Protein AF-A0A0Q5Z5M8-F1 (afdb_monomer)

Structure (mmCIF, N/CA/C/O backbone):
data_AF-A0A0Q5Z5M8-F1
#
_entry.id   AF-A0A0Q5Z5M8-F1
#
loop_
_atom_site.group_PDB
_atom_site.id
_atom_site.type_symbol
_atom_site.label_atom_id
_atom_site.label_alt_id
_atom_site.label_comp_id
_atom_site.label_asym_id
_atom_site.label_entity_id
_atom_site.label_seq_id
_atom_site.pdbx_PDB_ins_code
_atom_site.Cartn_x
_atom_site.Cartn_y
_atom_site.Cartn_z
_atom_site.occupancy
_atom_site.B_iso_or_equiv
_atom_site.auth_seq_id
_atom_site.auth_comp_id
_atom_site.auth_asym_id
_atom_site.auth_atom_id
_atom_site.pdbx_PDB_model_num
ATOM 1 N N . MET A 1 1 ? 2.980 -5.225 -11.862 1.00 77.62 1 MET A N 1
ATOM 2 C CA . MET A 1 1 ? 4.069 -4.311 -11.452 1.00 77.62 1 MET A CA 1
ATOM 3 C C . MET A 1 1 ? 4.582 -4.762 -10.095 1.00 77.62 1 MET A C 1
ATOM 5 O O . MET A 1 1 ? 3.739 -5.201 -9.331 1.00 77.62 1 MET A O 1
ATOM 9 N N . ARG A 1 2 ? 5.891 -4.754 -9.797 1.00 83.06 2 ARG A N 1
ATOM 10 C CA . ARG A 1 2 ? 6.420 -5.199 -8.488 1.00 83.06 2 ARG A CA 1
ATOM 11 C C . ARG A 1 2 ? 7.531 -4.277 -7.990 1.00 83.06 2 ARG A C 1
ATOM 13 O O . ARG A 1 2 ? 8.482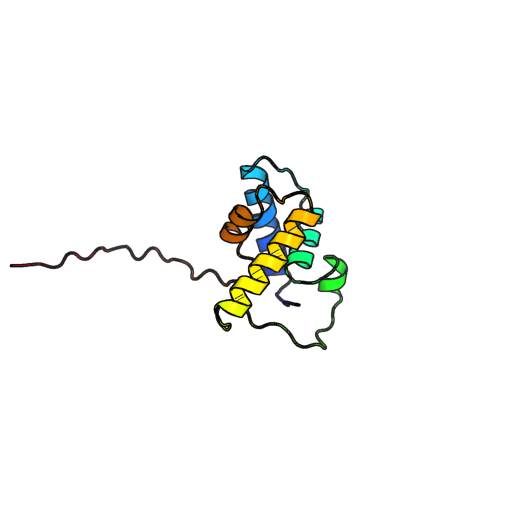 -4.015 -8.722 1.00 83.06 2 ARG A O 1
ATOM 20 N N . PHE A 1 3 ? 7.428 -3.855 -6.731 1.00 80.56 3 PHE A N 1
ATOM 21 C CA . PHE A 1 3 ? 8.395 -2.978 -6.065 1.00 80.56 3 PHE A CA 1
ATOM 22 C C . PHE A 1 3 ? 8.938 -3.629 -4.810 1.00 80.56 3 PHE A C 1
ATOM 24 O O . PHE A 1 3 ? 8.210 -3.834 -3.835 1.00 80.56 3 PHE A O 1
ATOM 31 N N . PHE A 1 4 ? 10.236 -3.889 -4.784 1.00 78.81 4 PHE A N 1
ATOM 32 C CA . PHE A 1 4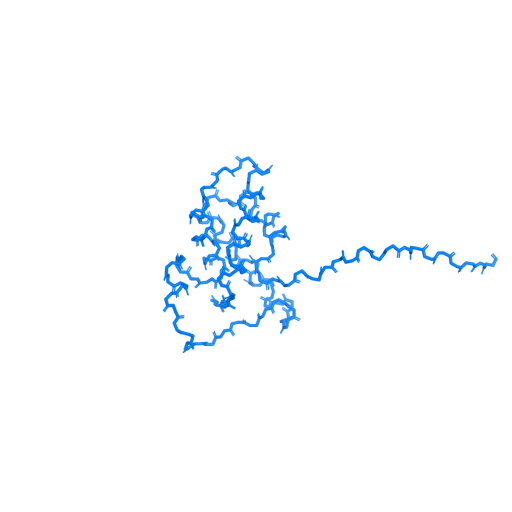 ? 10.860 -4.399 -3.579 1.00 78.81 4 PHE A CA 1
ATOM 33 C C . PHE A 1 4 ? 11.453 -3.274 -2.753 1.00 78.81 4 PHE A C 1
ATOM 35 O O . PHE A 1 4 ? 12.107 -2.366 -3.251 1.00 78.81 4 PHE A O 1
ATOM 42 N N . THR A 1 5 ? 11.194 -3.346 -1.459 1.00 79.75 5 THR A N 1
ATOM 43 C CA . THR A 1 5 ? 11.635 -2.372 -0.472 1.00 79.75 5 THR A CA 1
ATOM 44 C C . THR A 1 5 ? 12.146 -3.125 0.751 1.00 79.75 5 THR A C 1
ATOM 46 O O . THR A 1 5 ? 12.140 -4.351 0.767 1.00 79.75 5 THR A O 1
ATOM 49 N N . SER A 1 6 ? 12.615 -2.437 1.786 1.00 84.00 6 SER A N 1
ATOM 50 C CA . SER A 1 6 ? 13.052 -3.105 3.017 1.00 84.00 6 SER A CA 1
ATOM 51 C C . SER A 1 6 ? 11.877 -3.430 3.948 1.00 84.00 6 SER A C 1
ATOM 53 O O . SER A 1 6 ? 10.862 -2.728 3.962 1.00 84.00 6 SER A O 1
ATOM 55 N N . GLU A 1 7 ? 12.034 -4.445 4.810 1.00 87.88 7 GLU A N 1
ATOM 56 C CA . GLU A 1 7 ? 11.028 -4.786 5.841 1.00 87.88 7 GLU A CA 1
ATOM 57 C C . GLU A 1 7 ? 10.763 -3.614 6.794 1.00 87.88 7 GLU A C 1
ATOM 59 O O . GLU A 1 7 ? 9.649 -3.421 7.284 1.00 87.88 7 GLU A O 1
ATOM 64 N N . THR A 1 8 ? 11.772 -2.780 7.025 1.00 87.75 8 THR A N 1
ATOM 65 C CA . THR A 1 8 ? 11.628 -1.554 7.808 1.00 87.75 8 THR A CA 1
ATOM 66 C C . THR A 1 8 ? 10.721 -0.546 7.107 1.00 87.75 8 THR A C 1
ATOM 68 O O . THR A 1 8 ? 9.830 0.019 7.747 1.00 87.75 8 THR A O 1
ATOM 71 N N . ARG A 1 9 ? 10.910 -0.333 5.797 1.00 86.38 9 ARG A N 1
ATOM 72 C CA . ARG A 1 9 ? 10.113 0.618 5.014 1.00 86.38 9 ARG A CA 1
ATOM 73 C C . ARG A 1 9 ? 8.660 0.164 4.906 1.00 86.38 9 ARG A C 1
ATOM 75 O O . ARG A 1 9 ? 7.782 0.927 5.294 1.00 86.38 9 ARG A O 1
ATOM 82 N N . ILE A 1 10 ? 8.401 -1.092 4.541 1.00 89.81 10 ILE A N 1
ATOM 83 C CA . ILE A 1 10 ? 7.023 -1.599 4.412 1.00 89.81 10 ILE A CA 1
ATOM 84 C C . ILE A 1 10 ? 6.248 -1.539 5.740 1.00 89.81 10 ILE A C 1
ATOM 86 O O . ILE A 1 10 ? 5.088 -1.137 5.765 1.00 89.81 10 ILE A O 1
ATOM 90 N N . LYS A 1 11 ? 6.890 -1.846 6.879 1.00 92.12 11 LYS A N 1
ATOM 91 C CA . LYS A 1 11 ? 6.263 -1.727 8.209 1.00 92.12 11 LYS A CA 1
ATOM 92 C C . LYS A 1 11 ? 5.963 -0.277 8.573 1.00 92.12 11 LYS A C 1
ATOM 94 O O . LYS A 1 11 ? 4.906 0.017 9.132 1.00 92.12 11 LYS A O 1
ATOM 99 N N . ARG A 1 12 ? 6.897 0.635 8.292 1.00 92.38 12 ARG A N 1
ATOM 100 C CA . ARG A 1 12 ? 6.710 2.073 8.519 1.00 92.38 12 ARG A CA 1
ATOM 101 C C . ARG A 1 12 ? 5.551 2.602 7.678 1.00 92.38 12 ARG A C 1
ATOM 103 O O . ARG A 1 12 ? 4.700 3.311 8.213 1.00 92.38 12 ARG A O 1
ATOM 110 N N . ASP A 1 13 ? 5.503 2.236 6.406 1.00 91.75 13 ASP A N 1
ATOM 111 C CA . ASP A 1 13 ? 4.508 2.740 5.465 1.00 91.75 13 ASP A CA 1
ATOM 112 C C . ASP A 1 13 ? 3.130 2.111 5.752 1.00 91.75 13 ASP A C 1
ATOM 114 O O . ASP A 1 13 ? 2.133 2.825 5.769 1.00 91.75 13 ASP A O 1
ATOM 118 N N . ALA A 1 14 ? 3.061 0.849 6.194 1.00 94.06 14 ALA A N 1
ATOM 119 C CA . ALA A 1 14 ? 1.830 0.246 6.720 1.00 94.06 14 ALA A CA 1
ATOM 120 C C . ALA A 1 14 ? 1.286 0.964 7.972 1.00 94.06 14 ALA A C 1
ATOM 122 O O . ALA A 1 14 ? 0.074 1.134 8.116 1.00 94.06 14 ALA A O 1
ATOM 123 N N . LYS A 1 15 ? 2.155 1.436 8.881 1.00 94.44 15 LYS A N 1
ATOM 124 C CA . LYS A 1 15 ? 1.720 2.271 10.021 1.00 94.44 15 LYS A CA 1
ATOM 125 C C . LYS A 1 15 ? 1.185 3.626 9.563 1.00 94.44 15 LYS A C 1
ATOM 127 O O . LYS A 1 15 ? 0.254 4.142 10.177 1.00 94.44 15 LYS A O 1
ATOM 132 N N . ARG A 1 16 ? 1.782 4.220 8.527 1.00 93.38 16 ARG A N 1
ATOM 133 C CA . ARG A 1 16 ? 1.303 5.482 7.942 1.00 93.38 16 ARG A CA 1
ATOM 134 C C . ARG A 1 16 ? -0.055 5.293 7.286 1.00 93.38 16 ARG A C 1
ATOM 136 O O . ARG A 1 16 ? -0.954 6.066 7.588 1.00 93.38 16 ARG A O 1
ATOM 143 N N . LEU A 1 17 ? -0.216 4.226 6.510 1.00 94.75 17 LEU A N 1
ATOM 144 C CA . LEU A 1 17 ? -1.485 3.829 5.912 1.00 94.75 17 LEU A CA 1
ATOM 145 C C . LEU A 1 17 ? -2.572 3.664 6.975 1.00 94.75 17 LEU A C 1
ATOM 147 O O . LEU A 1 17 ? -3.629 4.268 6.864 1.00 94.75 17 LEU A O 1
ATOM 151 N N . MET A 1 18 ? -2.280 2.941 8.060 1.00 95.88 18 MET A N 1
ATOM 152 C CA . MET A 1 18 ? -3.212 2.781 9.181 1.00 95.88 18 MET A CA 1
ATOM 153 C C . MET A 1 18 ? -3.667 4.128 9.763 1.00 95.88 18 MET A C 1
ATOM 155 O O . MET A 1 18 ? -4.848 4.322 10.027 1.00 95.88 18 MET A O 1
ATOM 159 N N . LYS A 1 19 ? -2.733 5.069 9.957 1.00 94.94 19 LYS A N 1
ATOM 160 C CA . LYS A 1 19 ? -3.045 6.408 10.479 1.00 94.94 19 LYS A CA 1
ATOM 161 C C . LYS A 1 19 ? -3.832 7.255 9.480 1.00 94.94 19 LYS A C 1
ATOM 163 O O . LYS A 1 19 ? -4.730 7.972 9.899 1.00 94.94 19 LYS A O 1
ATOM 168 N N . SER A 1 20 ? -3.483 7.194 8.197 1.00 94.50 20 SER A N 1
ATOM 169 C CA . SER A 1 20 ? -4.185 7.919 7.137 1.00 94.50 20 SER A CA 1
ATOM 170 C C . SER A 1 20 ? -5.630 7.426 7.027 1.00 94.50 20 SER A C 1
ATOM 172 O O . SER A 1 20 ? -6.545 8.218 7.227 1.00 94.50 20 SER A O 1
ATOM 174 N N . LEU A 1 21 ? -5.845 6.111 6.903 1.00 94.62 21 LEU A N 1
ATOM 175 C CA . LEU A 1 21 ? -7.178 5.495 6.899 1.00 94.62 21 LEU A CA 1
ATOM 176 C C . LEU A 1 21 ? -8.015 5.912 8.119 1.00 94.62 21 LEU A C 1
ATOM 178 O O . LEU A 1 21 ? -9.152 6.355 7.960 1.00 94.62 21 LEU A O 1
ATOM 182 N N . ALA A 1 22 ? -7.433 5.865 9.323 1.00 94.62 22 ALA A N 1
ATOM 183 C CA . ALA A 1 22 ? -8.133 6.252 10.547 1.00 94.62 22 ALA A CA 1
ATOM 184 C C . ALA A 1 22 ? -8.579 7.726 10.543 1.00 94.62 22 ALA A C 1
ATOM 186 O O . ALA A 1 22 ? -9.672 8.034 11.015 1.00 94.62 22 ALA A O 1
ATOM 187 N N . ARG A 1 23 ? -7.784 8.643 9.969 1.00 94.88 23 ARG A N 1
ATOM 188 C CA . ARG A 1 23 ? -8.177 10.059 9.812 1.00 94.88 23 ARG A CA 1
ATOM 189 C C . ARG A 1 23 ? -9.377 10.245 8.885 1.00 94.88 23 ARG A C 1
ATOM 191 O O . ARG A 1 23 ? -10.117 11.206 9.057 1.00 94.88 23 ARG A O 1
ATOM 198 N N . HIS A 1 24 ? -9.585 9.321 7.954 1.00 92.94 24 HIS A N 1
ATOM 199 C CA . HIS A 1 24 ? -10.734 9.298 7.049 1.00 92.94 24 HIS A CA 1
ATOM 200 C C . HIS A 1 24 ? -11.878 8.397 7.550 1.00 92.94 24 HIS A C 1
ATOM 202 O O . HIS A 1 24 ? -12.767 8.037 6.780 1.00 92.94 24 HIS A O 1
ATOM 208 N N . GLY A 1 25 ? -11.871 8.023 8.835 1.00 92.88 25 GLY A N 1
ATOM 209 C CA . GLY A 1 25 ? -12.936 7.231 9.457 1.00 92.88 25 GLY A CA 1
ATOM 210 C C . GLY A 1 25 ? -12.895 5.736 9.131 1.00 92.88 25 GLY A C 1
ATOM 211 O O . GLY A 1 25 ? -13.871 5.037 9.385 1.00 92.88 25 GLY A O 1
ATOM 212 N N . GLN A 1 26 ? -11.787 5.235 8.576 1.00 92.69 26 GLN A N 1
ATOM 213 C CA . GLN A 1 26 ? -11.595 3.822 8.255 1.00 92.69 26 GLN A CA 1
ATOM 214 C C . GLN A 1 26 ? -10.627 3.173 9.246 1.00 92.69 26 GLN A C 1
ATOM 216 O O . GLN A 1 26 ? -9.426 3.443 9.241 1.00 92.69 26 GLN A O 1
ATOM 221 N N . GLU A 1 27 ? -11.129 2.278 10.093 1.00 92.12 27 GLU A N 1
ATOM 222 C CA . GLU A 1 27 ? -10.278 1.514 11.002 1.00 92.12 27 GLU A CA 1
ATOM 223 C C . GLU A 1 27 ? -9.820 0.204 10.362 1.00 92.12 27 GLU A C 1
ATOM 225 O O . GLU A 1 27 ? -10.618 -0.672 10.028 1.00 92.12 27 GLU A O 1
ATOM 230 N N . LEU A 1 28 ? -8.502 0.039 10.235 1.00 92.75 28 LEU A N 1
ATOM 231 C CA . LEU A 1 28 ? -7.899 -1.178 9.707 1.00 92.75 28 LEU A CA 1
ATOM 232 C C . LEU A 1 28 ? -6.824 -1.702 10.660 1.00 92.75 28 LEU A C 1
ATOM 234 O O . LEU A 1 28 ? -5.954 -0.967 11.126 1.00 92.75 28 LEU A O 1
ATOM 238 N N . LYS A 1 29 ? -6.864 -3.007 10.948 1.00 94.75 29 LYS A N 1
ATOM 239 C CA . LYS A 1 29 ? -5.847 -3.658 11.785 1.00 94.75 29 LYS A CA 1
ATOM 240 C C . LYS A 1 29 ? -4.479 -3.582 11.108 1.00 94.75 29 LYS A C 1
ATOM 242 O O . LYS A 1 29 ? -4.362 -3.830 9.912 1.00 94.75 29 LYS A O 1
ATOM 247 N N . TYR A 1 30 ? -3.426 -3.385 11.898 1.00 94.44 30 TYR A N 1
ATOM 248 C CA . TYR A 1 30 ? -2.052 -3.287 11.396 1.00 94.44 30 TYR A CA 1
ATOM 249 C C . TYR A 1 30 ? -1.624 -4.457 10.488 1.00 94.44 30 TYR A C 1
ATOM 251 O O . TYR A 1 30 ? -0.953 -4.241 9.483 1.00 94.44 30 TYR A O 1
ATOM 259 N N . THR A 1 31 ? -2.042 -5.689 10.795 1.00 94.00 31 THR A N 1
ATOM 260 C CA . THR A 1 31 ? -1.760 -6.865 9.951 1.00 94.00 31 THR A CA 1
ATOM 261 C C . THR A 1 31 ? -2.387 -6.753 8.563 1.00 94.00 31 THR A C 1
ATOM 263 O O . THR A 1 31 ? -1.737 -7.072 7.575 1.00 94.00 31 THR A O 1
ATOM 266 N N . LYS A 1 32 ? -3.610 -6.221 8.468 1.00 94.81 32 LYS A N 1
ATOM 267 C CA . LYS A 1 32 ? -4.270 -5.942 7.189 1.00 94.81 32 LYS A CA 1
ATOM 268 C C . LYS A 1 32 ? -3.618 -4.774 6.454 1.00 94.81 32 LYS A C 1
ATOM 270 O O . LYS A 1 32 ? -3.528 -4.825 5.235 1.00 94.81 32 LYS A O 1
ATOM 275 N N . CYS A 1 33 ? -3.094 -3.777 7.169 1.00 95.44 33 CYS A N 1
ATOM 276 C CA . CYS A 1 33 ? -2.299 -2.714 6.552 1.00 95.44 33 CYS A CA 1
ATOM 277 C C . CYS A 1 33 ? -0.984 -3.237 5.956 1.00 95.44 33 CYS A C 1
ATOM 279 O O . CYS A 1 33 ? -0.554 -2.730 4.927 1.00 95.44 33 CYS A O 1
ATOM 281 N N . LEU A 1 34 ? -0.346 -4.243 6.568 1.00 95.06 34 LEU A N 1
ATOM 282 C CA . LEU A 1 34 ? 0.843 -4.889 5.995 1.00 95.06 34 LEU A CA 1
ATOM 283 C C . LEU A 1 34 ? 0.512 -5.632 4.699 1.00 95.06 34 LEU A C 1
ATOM 285 O O . LEU A 1 34 ? 1.244 -5.498 3.721 1.00 95.06 34 LEU A O 1
ATOM 289 N N . ASP A 1 35 ? -0.590 -6.384 4.684 1.00 94.69 35 ASP A N 1
ATOM 290 C CA . ASP A 1 35 ? -1.044 -7.079 3.477 1.00 94.69 35 ASP A CA 1
ATOM 291 C C . ASP A 1 35 ? -1.434 -6.093 2.374 1.00 94.69 35 ASP A C 1
ATOM 293 O O . ASP A 1 35 ? -1.034 -6.266 1.226 1.00 94.69 35 ASP A O 1
ATOM 297 N N . LEU A 1 36 ? -2.159 -5.027 2.722 1.00 95.12 36 LEU A N 1
ATOM 298 C CA . LEU A 1 36 ? -2.536 -3.985 1.772 1.00 95.12 36 LEU A CA 1
ATOM 299 C C . LEU A 1 36 ? -1.304 -3.260 1.221 1.00 95.12 36 LEU A C 1
ATOM 301 O O . LEU A 1 36 ? -1.213 -3.056 0.018 1.00 95.12 36 LEU A O 1
ATOM 305 N N . MET A 1 37 ? -0.310 -2.960 2.060 1.00 94.94 37 MET A N 1
ATOM 306 C CA . MET A 1 37 ? 0.943 -2.360 1.598 1.00 94.94 37 MET A CA 1
ATOM 307 C C . MET A 1 37 ? 1.715 -3.292 0.655 1.00 94.94 37 MET A C 1
ATOM 309 O O . MET A 1 37 ? 2.243 -2.845 -0.356 1.00 94.94 37 MET A O 1
ATOM 313 N N . ALA A 1 38 ? 1.741 -4.600 0.927 1.00 92.88 38 ALA A N 1
ATOM 314 C CA . ALA A 1 38 ? 2.333 -5.568 0.006 1.00 92.88 38 ALA A CA 1
ATOM 315 C C . ALA A 1 38 ? 1.600 -5.592 -1.350 1.00 92.88 38 ALA A C 1
ATOM 317 O O . ALA A 1 38 ? 2.255 -5.640 -2.390 1.00 92.88 38 ALA A O 1
ATOM 318 N N . ARG A 1 39 ? 0.266 -5.469 -1.345 1.00 93.94 39 ARG A N 1
ATOM 319 C CA . ARG A 1 39 ? -0.557 -5.354 -2.563 1.00 93.94 39 ARG A CA 1
ATOM 320 C C . ARG A 1 39 ? -0.296 -4.083 -3.351 1.00 93.94 39 ARG A C 1
ATOM 322 O O . ARG A 1 39 ? -0.138 -4.169 -4.562 1.00 93.94 39 ARG A O 1
ATOM 329 N N . LEU A 1 40 ? -0.136 -2.943 -2.684 1.00 93.00 40 LEU A N 1
ATOM 330 C CA . LEU A 1 40 ? 0.261 -1.684 -3.332 1.00 93.00 40 LEU A CA 1
ATOM 331 C C . LEU A 1 40 ? 1.643 -1.779 -4.003 1.00 93.00 40 LEU A C 1
ATOM 333 O O . LEU A 1 40 ? 1.911 -1.097 -4.985 1.00 93.00 40 LEU A O 1
ATOM 337 N N . HIS A 1 41 ? 2.503 -2.667 -3.502 1.00 89.25 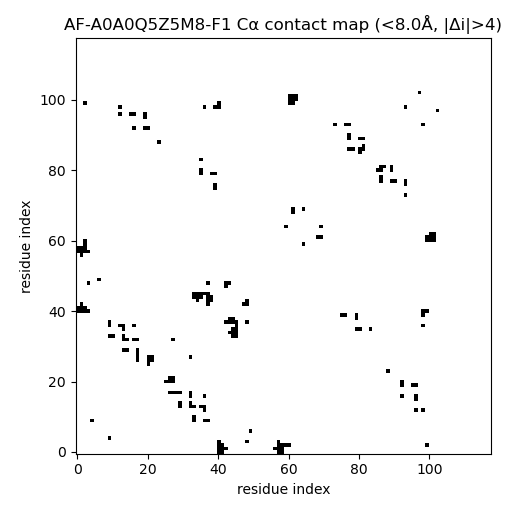41 HIS A N 1
ATOM 338 C CA . HIS A 1 41 ? 3.798 -3.000 -4.093 1.00 89.25 41 HIS A CA 1
ATOM 339 C C . HIS A 1 41 ? 3.737 -4.131 -5.137 1.00 89.25 41 HIS A C 1
ATOM 341 O O . HIS A 1 41 ? 4.784 -4.521 -5.660 1.00 89.25 41 HIS A O 1
ATOM 347 N N . GLY A 1 42 ? 2.550 -4.666 -5.443 1.00 89.44 42 GLY A N 1
ATOM 348 C CA . GLY A 1 42 ? 2.342 -5.694 -6.466 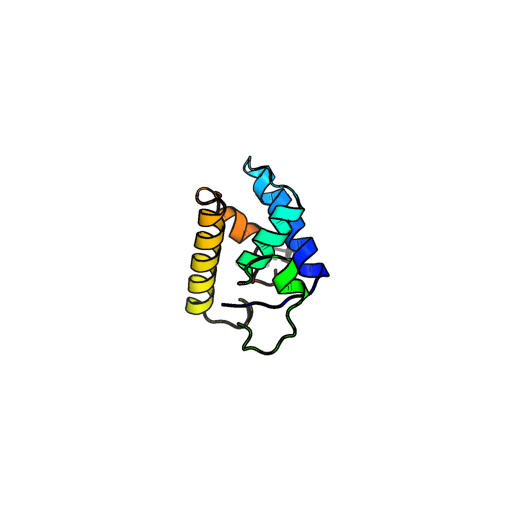1.00 89.44 42 GLY A CA 1
ATOM 349 C C . GLY A 1 42 ? 2.466 -7.151 -6.012 1.00 89.44 42 GLY A C 1
ATOM 350 O O . GLY A 1 42 ? 2.660 -8.041 -6.846 1.00 89.44 42 GLY A O 1
ATOM 351 N N . PHE A 1 43 ? 2.398 -7.410 -4.707 1.00 90.25 43 PHE A N 1
ATOM 352 C CA . PHE A 1 43 ? 2.410 -8.753 -4.113 1.00 90.25 43 PHE A CA 1
ATOM 353 C C . PHE A 1 43 ? 1.019 -9.128 -3.600 1.00 90.25 43 PHE A C 1
ATOM 355 O O . PHE A 1 43 ? 0.233 -8.263 -3.243 1.00 90.25 43 PHE A O 1
ATOM 362 N N . SER A 1 44 ? 0.696 -10.410 -3.474 1.00 88.25 44 SER A N 1
ATOM 363 C CA . SER A 1 44 ? -0.644 -10.825 -3.032 1.00 88.25 44 SER A CA 1
ATOM 364 C C . SER A 1 44 ? -0.870 -10.565 -1.538 1.00 88.25 44 SER A C 1
ATOM 366 O O . SER A 1 44 ? -1.962 -10.179 -1.126 1.00 88.25 44 SER A O 1
ATOM 368 N N . HIS A 1 45 ? 0.159 -10.779 -0.710 1.00 90.62 45 HIS A N 1
ATOM 369 C CA . HIS A 1 45 ? 0.111 -10.567 0.742 1.00 90.62 45 HIS A CA 1
ATOM 370 C C . HIS A 1 45 ? 1.516 -10.418 1.353 1.00 90.62 45 HIS A C 1
ATOM 372 O O . HIS A 1 45 ? 2.524 -10.803 0.749 1.00 90.62 45 HIS A O 1
ATOM 378 N N . PHE A 1 46 ? 1.609 -9.964 2.607 1.00 89.19 46 PHE A N 1
ATOM 379 C CA . PHE A 1 46 ? 2.888 -9.655 3.260 1.00 89.19 46 PHE A CA 1
ATOM 380 C C . PHE A 1 46 ? 3.847 -10.855 3.355 1.00 89.19 46 PHE A C 1
ATOM 382 O O . PHE A 1 46 ? 5.060 -10.704 3.221 1.00 89.19 46 PHE A O 1
ATOM 389 N N . GLN A 1 47 ? 3.319 -12.070 3.534 1.00 88.88 47 GLN A N 1
ATOM 390 C CA . GLN A 1 47 ? 4.141 -13.288 3.590 1.00 88.88 47 GLN A CA 1
ATOM 391 C C . GLN A 1 47 ? 4.793 -13.650 2.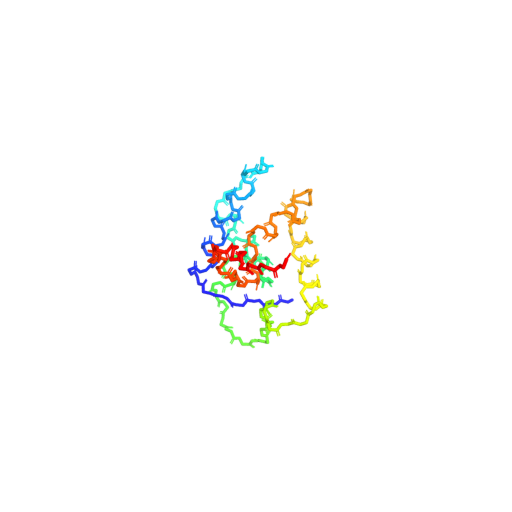244 1.00 88.88 47 GLN A C 1
ATOM 393 O O . GLN A 1 47 ? 5.852 -14.268 2.242 1.00 88.88 47 GLN A O 1
ATOM 398 N N . GLU A 1 48 ? 4.190 -13.267 1.113 1.00 87.94 48 GLU A N 1
ATOM 399 C CA . GLU A 1 48 ? 4.734 -13.529 -0.226 1.00 87.94 48 GLU A CA 1
ATOM 400 C C . GLU A 1 48 ? 5.891 -12.568 -0.444 1.00 87.94 48 GLU A C 1
ATOM 402 O O . GLU A 1 48 ? 7.011 -12.999 -0.699 1.00 87.94 48 GLU A O 1
ATOM 407 N N . TRP A 1 49 ? 5.639 -11.278 -0.210 1.00 88.31 49 TRP A N 1
ATOM 408 C CA . TRP A 1 49 ? 6.659 -10.239 -0.229 1.00 88.31 49 TRP A CA 1
ATOM 409 C C . TRP A 1 49 ? 7.878 -10.613 0.635 1.00 88.31 49 TRP A C 1
ATOM 411 O O . TRP A 1 49 ? 9.008 -10.552 0.163 1.00 88.31 49 TRP A O 1
ATOM 421 N N . LYS A 1 50 ? 7.659 -11.104 1.866 1.00 86.06 50 LYS A N 1
ATOM 422 C CA . LYS A 1 50 ? 8.742 -11.477 2.794 1.00 86.06 50 LYS A CA 1
ATOM 423 C C . LYS A 1 50 ? 9.564 -12.691 2.342 1.00 86.06 50 LYS A C 1
ATOM 425 O O . LYS A 1 50 ? 10.741 -12.781 2.677 1.00 86.06 50 LYS A O 1
ATOM 430 N N . ARG A 1 51 ? 8.941 -13.649 1.652 1.00 84.62 51 ARG A N 1
ATOM 431 C CA . ARG A 1 51 ? 9.590 -14.887 1.181 1.00 84.62 51 ARG A CA 1
ATOM 432 C C . ARG A 1 51 ? 10.168 -14.763 -0.224 1.00 84.62 51 ARG A C 1
ATOM 434 O O . ARG A 1 51 ? 10.867 -15.672 -0.660 1.00 84.62 51 ARG A O 1
ATOM 441 N N . THR A 1 52 ? 9.857 -13.680 -0.930 1.00 79.69 52 THR A N 1
ATOM 442 C CA . THR A 1 52 ? 10.324 -13.474 -2.297 1.00 79.69 52 THR A CA 1
ATOM 443 C C . THR A 1 52 ? 11.835 -13.280 -2.289 1.00 79.69 52 THR A C 1
ATOM 445 O O . THR A 1 52 ? 12.343 -12.279 -1.787 1.00 79.69 52 THR A O 1
ATOM 448 N N . VAL A 1 53 ? 12.548 -14.241 -2.873 1.00 65.25 53 VAL A N 1
ATOM 449 C CA . VAL A 1 53 ? 13.914 -14.037 -3.353 1.00 65.25 53 VAL A CA 1
ATOM 450 C C . VAL A 1 53 ? 13.787 -13.276 -4.668 1.00 65.25 53 VAL A C 1
ATOM 452 O O . VAL A 1 53 ? 13.034 -13.683 -5.551 1.00 65.25 53 VAL A O 1
ATOM 455 N N . LEU A 1 54 ? 14.430 -12.115 -4.755 1.00 63.44 54 LEU A N 1
ATOM 456 C CA . LEU A 1 54 ? 14.315 -11.230 -5.908 1.00 63.44 54 LEU A CA 1
ATOM 457 C C . LEU A 1 54 ? 14.974 -11.838 -7.144 1.00 63.44 54 LEU A C 1
ATOM 459 O O . LEU A 1 54 ? 16.180 -11.712 -7.311 1.00 63.44 54 LEU A O 1
ATOM 463 N N . ASP A 1 55 ? 14.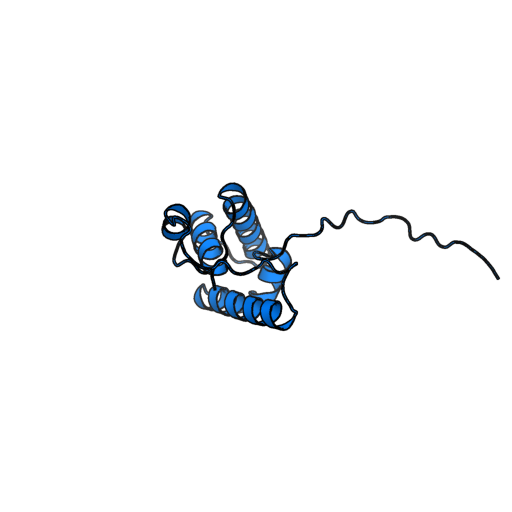167 -12.455 -8.001 1.00 57.97 55 ASP A N 1
ATOM 464 C CA . ASP A 1 55 ? 14.636 -13.087 -9.242 1.00 57.97 55 ASP A CA 1
ATOM 465 C C . ASP A 1 55 ? 13.851 -12.598 -10.478 1.00 57.97 55 ASP A C 1
ATOM 467 O O . ASP A 1 55 ? 13.710 -13.293 -11.479 1.00 57.97 55 ASP A O 1
ATOM 471 N N . GLY A 1 56 ? 13.270 -11.393 -10.400 1.00 60.47 56 GLY A N 1
ATOM 472 C CA . GLY A 1 56 ? 12.458 -10.808 -11.472 1.00 60.47 56 GLY A CA 1
ATOM 473 C C . GLY A 1 56 ? 12.675 -9.303 -11.649 1.00 60.47 56 GLY A C 1
ATOM 474 O O . GLY A 1 56 ? 13.194 -8.651 -10.738 1.00 60.47 56 GLY A O 1
ATOM 475 N N . PRO A 1 57 ? 12.273 -8.736 -12.805 1.00 63.28 57 PRO A N 1
ATOM 476 C CA . PRO A 1 57 ? 12.449 -7.318 -13.091 1.00 63.28 57 PRO A CA 1
ATOM 477 C C . PRO A 1 57 ? 11.630 -6.482 -12.105 1.00 63.28 57 PRO A C 1
ATOM 479 O O . PRO A 1 57 ? 10.406 -6.605 -12.018 1.00 63.28 57 PRO A O 1
ATOM 482 N N . LEU A 1 58 ? 12.328 -5.645 -11.342 1.00 74.50 58 LEU A N 1
ATOM 483 C CA . LEU A 1 58 ? 11.716 -4.656 -10.470 1.00 74.50 58 LEU A CA 1
ATOM 484 C C . LEU A 1 58 ? 11.352 -3.411 -11.264 1.00 74.50 58 LEU A C 1
ATOM 486 O O . LEU A 1 58 ? 12.098 -2.981 -12.141 1.00 74.50 58 LEU A O 1
ATOM 490 N N . SER A 1 59 ? 10.215 -2.817 -10.923 1.00 76.44 59 SER A N 1
ATOM 491 C CA . SER A 1 59 ? 9.856 -1.496 -11.424 1.00 76.44 59 SER A CA 1
ATOM 492 C C . SER A 1 59 ? 10.722 -0.430 -10.742 1.00 76.44 59 SER A C 1
ATOM 494 O O . SER A 1 59 ? 10.972 -0.512 -9.536 1.00 76.44 59 SER A O 1
ATOM 496 N N . THR A 1 60 ? 11.190 0.555 -11.514 1.00 78.00 60 THR A N 1
ATOM 497 C CA . THR A 1 60 ? 11.884 1.747 -10.997 1.00 78.00 60 THR A CA 1
ATOM 498 C C . THR A 1 60 ? 10.942 2.540 -10.109 1.00 78.00 60 THR A C 1
ATOM 500 O O . THR A 1 60 ? 9.759 2.591 -10.412 1.00 78.00 60 THR A O 1
ATOM 503 N N . PHE A 1 61 ? 11.421 3.147 -9.021 1.00 79.12 61 PHE A N 1
ATOM 504 C CA . PHE A 1 61 ? 10.581 3.996 -8.162 1.00 79.12 61 PHE A CA 1
ATOM 505 C C . PHE A 1 61 ? 10.134 5.274 -8.891 1.00 79.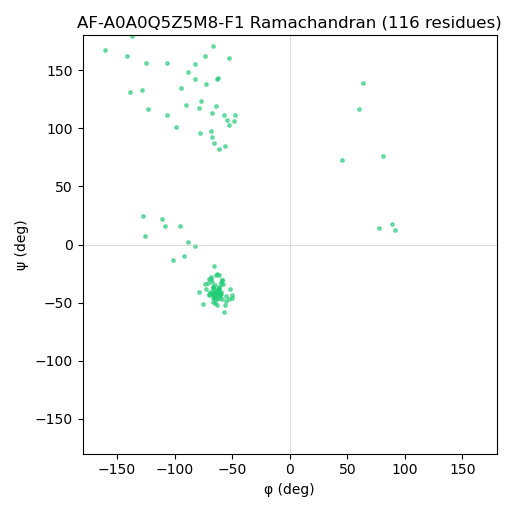12 61 PHE A C 1
ATOM 507 O O . PHE A 1 61 ? 10.560 5.526 -10.017 1.00 79.12 61 PHE A O 1
ATOM 514 N N . ASP A 1 62 ? 9.213 6.031 -8.291 1.00 79.31 62 ASP A N 1
ATOM 515 C CA . ASP A 1 62 ? 8.539 7.152 -8.969 1.00 79.31 62 ASP A CA 1
ATOM 516 C C . ASP A 1 62 ? 9.523 8.266 -9.367 1.00 79.31 62 ASP A C 1
ATOM 518 O O . ASP A 1 62 ? 9.298 8.971 -10.340 1.00 79.31 62 ASP A O 1
ATOM 522 N N . GLU A 1 63 ? 10.654 8.381 -8.668 1.00 79.50 63 GLU A N 1
ATOM 523 C CA . GLU A 1 63 ? 11.713 9.363 -8.944 1.00 79.50 63 GLU A CA 1
ATOM 524 C C . GLU A 1 63 ? 12.458 9.115 -10.256 1.00 79.50 63 GLU A C 1
ATOM 526 O O . GLU A 1 63 ? 12.977 10.054 -10.856 1.00 79.50 63 GLU A O 1
ATOM 531 N N . ASP A 1 64 ? 12.549 7.848 -10.654 1.00 79.88 64 ASP A N 1
ATOM 532 C CA . ASP A 1 64 ? 13.371 7.378 -11.771 1.00 79.88 64 ASP A CA 1
ATOM 533 C C . ASP A 1 64 ? 12.505 6.972 -12.971 1.00 79.88 64 ASP A C 1
ATOM 535 O O . ASP A 1 64 ? 12.946 6.236 -13.858 1.00 79.88 64 ASP A O 1
ATOM 539 N N . ALA A 1 65 ? 11.240 7.382 -12.973 1.00 82.94 65 ALA A N 1
ATOM 540 C CA . ALA A 1 65 ? 10.271 7.012 -13.982 1.00 82.94 65 ALA A CA 1
ATOM 541 C C . ALA A 1 65 ? 9.634 8.232 -14.635 1.00 82.94 65 ALA A C 1
ATOM 543 O O . ALA A 1 65 ? 9.608 9.317 -14.061 1.00 82.94 65 ALA A O 1
ATOM 544 N N . ASP A 1 66 ? 9.130 8.035 -15.848 1.00 85.38 66 ASP A N 1
ATOM 545 C CA . ASP A 1 66 ? 8.357 9.055 -16.541 1.00 85.38 66 ASP A CA 1
ATOM 546 C C . ASP A 1 66 ? 6.953 9.220 -15.938 1.00 85.38 66 ASP A C 1
ATOM 548 O O . ASP A 1 66 ? 6.443 8.359 -15.209 1.00 85.38 66 ASP A O 1
ATOM 552 N N . ASP A 1 67 ? 6.329 10.352 -16.262 1.00 83.44 67 ASP A N 1
ATOM 553 C CA . ASP A 1 67 ? 5.002 10.717 -15.767 1.00 83.44 67 ASP A CA 1
ATOM 554 C C . ASP A 1 67 ? 3.944 9.658 -16.129 1.00 83.44 67 ASP A C 1
ATOM 556 O O . ASP A 1 67 ? 3.047 9.382 -15.335 1.00 83.44 67 ASP A O 1
ATOM 560 N N . GLU A 1 68 ? 4.070 9.006 -17.292 1.00 86.44 68 GLU A N 1
ATOM 561 C CA . GLU A 1 68 ? 3.148 7.953 -17.736 1.00 86.44 68 GLU A CA 1
ATOM 562 C C . GLU A 1 68 ? 3.238 6.705 -16.843 1.00 86.44 68 GLU A C 1
ATOM 564 O O . GLU A 1 68 ? 2.220 6.154 -16.416 1.00 86.44 68 GLU A O 1
ATOM 569 N N . ALA A 1 69 ? 4.448 6.271 -16.488 1.00 85.12 69 ALA A N 1
ATOM 570 C CA . ALA A 1 69 ? 4.665 5.148 -15.588 1.00 85.12 69 ALA A CA 1
ATOM 571 C C . ALA A 1 69 ? 4.276 5.471 -14.139 1.00 85.12 69 ALA A C 1
ATOM 573 O O . ALA A 1 69 ? 3.916 4.557 -13.388 1.00 85.12 69 ALA A O 1
ATOM 574 N N . VAL A 1 70 ? 4.385 6.730 -13.708 1.00 85.00 70 VAL A N 1
ATOM 575 C CA . VAL A 1 70 ? 3.898 7.193 -12.396 1.00 85.00 70 VAL A CA 1
ATOM 576 C C . VAL A 1 70 ? 2.367 7.200 -12.362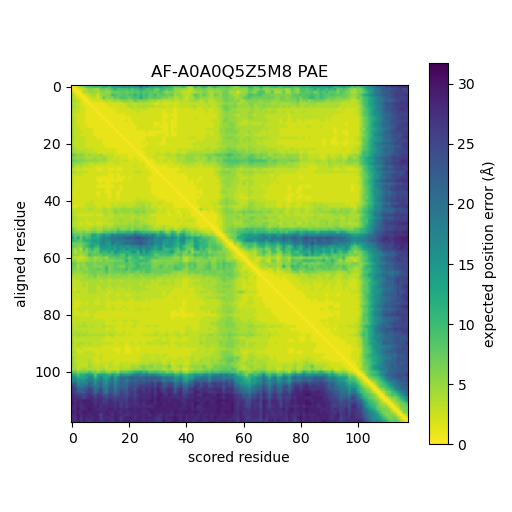 1.00 85.00 70 VAL A C 1
ATOM 578 O O . VAL A 1 70 ? 1.776 6.677 -11.417 1.00 85.00 70 VAL A O 1
ATOM 581 N N . GLU A 1 71 ? 1.713 7.674 -13.418 1.00 86.81 71 GLU A N 1
ATOM 582 C CA . GLU A 1 71 ? 0.251 7.673 -13.523 1.00 86.81 71 GLU A CA 1
ATOM 583 C C . GLU A 1 71 ? -0.317 6.244 -13.572 1.00 86.81 71 GLU A C 1
ATOM 585 O O . GLU A 1 71 ? -1.207 5.887 -12.798 1.00 86.81 71 GLU A O 1
ATOM 590 N N . ALA A 1 72 ? 0.255 5.361 -14.399 1.00 87.62 72 ALA A N 1
ATOM 591 C CA . ALA A 1 72 ? -0.172 3.960 -14.479 1.00 87.62 72 ALA A CA 1
ATOM 592 C C . ALA A 1 72 ? -0.028 3.219 -13.133 1.00 87.62 72 ALA A C 1
ATOM 594 O O . ALA A 1 72 ? -0.813 2.324 -12.799 1.00 87.62 72 ALA A O 1
ATOM 595 N N . ARG A 1 73 ? 0.975 3.597 -12.333 1.00 89.50 73 ARG A N 1
ATOM 596 C CA . ARG A 1 73 ? 1.153 3.128 -10.954 1.00 89.50 73 ARG A CA 1
ATOM 597 C C . ARG A 1 73 ? 0.040 3.585 -10.043 1.00 89.50 73 ARG A C 1
ATOM 599 O O . ARG A 1 73 ? -0.499 2.766 -9.298 1.00 89.50 73 ARG A O 1
ATOM 606 N N . PHE A 1 74 ? -0.246 4.880 -10.075 1.00 89.69 74 PHE A N 1
ATOM 607 C CA . PHE A 1 74 ? -1.254 5.482 -9.227 1.00 89.69 74 PHE A CA 1
ATOM 608 C C . PHE A 1 74 ? -2.608 4.815 -9.480 1.00 89.69 74 PHE A C 1
ATOM 610 O O . PHE A 1 74 ? -3.223 4.300 -8.549 1.00 89.69 74 PHE A O 1
ATOM 617 N N . GLN A 1 75 ? -2.982 4.639 -10.749 1.00 90.62 75 GLN A N 1
ATOM 618 C CA . GLN A 1 75 ? -4.200 3.927 -11.150 1.00 90.62 75 GLN A CA 1
ATOM 619 C C . GLN A 1 75 ? -4.233 2.471 -10.661 1.00 90.62 75 GLN A C 1
ATOM 621 O O . GLN A 1 75 ? -5.262 1.983 -10.184 1.00 90.62 75 GLN A O 1
ATOM 626 N N . HIS A 1 76 ? -3.104 1.756 -10.733 1.00 91.81 76 HIS A N 1
ATOM 627 C CA . HIS A 1 76 ? -3.009 0.401 -10.186 1.00 91.81 76 HIS A CA 1
ATOM 628 C C . HIS A 1 76 ? -3.236 0.381 -8.667 1.00 91.81 76 HIS A C 1
ATOM 630 O O . HIS A 1 76 ? -3.962 -0.470 -8.150 1.00 91.81 76 HIS A O 1
ATOM 636 N N . GLN A 1 77 ? -2.634 1.324 -7.945 1.00 93.69 77 GLN A N 1
ATOM 637 C CA . GLN A 1 77 ? -2.772 1.448 -6.497 1.00 93.69 77 GLN A CA 1
ATOM 638 C C . GLN A 1 77 ? -4.196 1.840 -6.089 1.00 93.69 77 GLN A C 1
ATOM 640 O O . GLN A 1 77 ? -4.716 1.299 -5.110 1.00 93.69 77 GLN A O 1
ATOM 645 N N . GLU A 1 78 ? -4.864 2.703 -6.856 1.00 94.44 78 GLU A N 1
ATOM 646 C CA . GLU A 1 78 ? -6.276 3.031 -6.654 1.00 94.44 78 GLU A CA 1
ATOM 647 C C . GLU A 1 78 ? -7.169 1.804 -6.820 1.00 94.44 78 GLU A C 1
ATOM 649 O O . GLU A 1 78 ? -8.041 1.563 -5.983 1.00 94.44 78 GLU A O 1
ATOM 654 N N . CYS A 1 79 ? -6.909 0.971 -7.831 1.00 94.38 79 CYS A N 1
ATOM 655 C CA . CYS A 1 79 ? -7.624 -0.291 -8.016 1.00 94.38 79 CYS A CA 1
ATOM 656 C C . CYS A 1 79 ? -7.433 -1.229 -6.811 1.00 94.38 79 CYS A C 1
ATOM 658 O O . CYS A 1 79 ? -8.408 -1.768 -6.289 1.00 94.38 79 CYS A O 1
ATOM 660 N N . VAL A 1 80 ? -6.207 -1.360 -6.292 1.00 95.38 80 VAL A N 1
ATOM 661 C CA . VAL A 1 80 ? -5.920 -2.159 -5.084 1.00 95.38 80 VAL A CA 1
ATOM 662 C C . VAL A 1 80 ? -6.659 -1.619 -3.851 1.00 95.38 80 VAL A C 1
ATOM 664 O O . VAL A 1 80 ? -7.188 -2.399 -3.051 1.00 95.38 80 VAL A O 1
ATOM 667 N N . MET A 1 81 ? -6.721 -0.294 -3.688 1.00 95.94 81 MET A N 1
ATOM 668 C CA . MET A 1 81 ? -7.485 0.359 -2.619 1.00 95.94 81 MET A CA 1
ATOM 669 C C . MET A 1 81 ? -8.990 0.122 -2.779 1.00 95.94 81 MET A C 1
ATOM 671 O O . MET A 1 81 ? -9.669 -0.188 -1.798 1.00 95.94 81 MET A O 1
ATOM 675 N N . ALA A 1 82 ? -9.511 0.208 -4.003 1.00 95.06 82 ALA A N 1
ATOM 676 C CA . ALA A 1 82 ? -10.913 -0.043 -4.312 1.00 95.06 82 ALA A CA 1
ATOM 677 C C . ALA A 1 82 ? -11.313 -1.494 -4.011 1.00 95.06 82 ALA A C 1
ATOM 679 O O . ALA A 1 82 ? -12.294 -1.721 -3.305 1.00 95.06 82 ALA A O 1
ATOM 680 N N . GLU A 1 83 ? -10.506 -2.470 -4.433 1.00 94.44 83 GLU A N 1
ATOM 681 C CA . GLU A 1 83 ? -10.679 -3.890 -4.094 1.00 94.44 83 GLU A CA 1
ATOM 682 C C . GLU A 1 83 ? -10.648 -4.150 -2.582 1.00 94.44 83 GLU A C 1
ATOM 684 O O . GLU A 1 83 ? -11.257 -5.099 -2.091 1.00 94.44 83 GLU A O 1
ATOM 689 N N . ALA A 1 84 ? -9.908 -3.334 -1.829 1.00 93.19 84 ALA A N 1
ATOM 690 C CA . ALA A 1 84 ? -9.842 -3.410 -0.374 1.00 93.19 84 ALA A CA 1
ATOM 691 C C . ALA A 1 84 ? -11.011 -2.695 0.336 1.00 93.19 84 ALA A C 1
ATOM 693 O O . ALA A 1 84 ? -11.083 -2.747 1.563 1.00 93.19 84 ALA A O 1
ATOM 694 N N . GLY A 1 85 ? -11.925 -2.066 -0.412 1.00 94.56 85 GLY A N 1
ATOM 695 C CA . GLY A 1 85 ? -13.096 -1.359 0.114 1.00 94.56 85 GLY A CA 1
ATOM 696 C C . GLY A 1 85 ? -12.871 0.129 0.400 1.00 94.56 85 GLY A C 1
ATOM 697 O O . GLY A 1 85 ? -13.712 0.757 1.036 1.00 94.56 85 GLY A O 1
ATOM 698 N N . PHE A 1 86 ? -11.765 0.710 -0.071 1.00 95.38 86 PHE A N 1
ATOM 699 C CA . PHE A 1 86 ? -11.366 2.095 0.213 1.00 95.38 86 PHE A CA 1
ATOM 700 C C . PHE A 1 86 ? -11.450 3.024 -1.006 1.00 95.38 86 PHE A C 1
ATOM 702 O O . PHE A 1 86 ? -10.812 4.073 -1.013 1.00 95.38 86 PHE A O 1
ATOM 709 N N . ALA A 1 87 ? -12.248 2.670 -2.021 1.00 94.81 87 ALA A N 1
ATOM 710 C CA . ALA A 1 87 ? -12.361 3.422 -3.278 1.00 94.81 87 ALA A CA 1
ATOM 711 C C . ALA A 1 87 ? -12.617 4.926 -3.065 1.00 94.81 87 ALA A C 1
ATOM 713 O O . ALA A 1 87 ? -11.969 5.760 -3.684 1.00 94.81 87 ALA A O 1
ATOM 714 N N . ALA A 1 88 ? -13.510 5.279 -2.133 1.00 94.38 88 ALA A N 1
ATOM 715 C CA . ALA A 1 88 ? -13.908 6.666 -1.878 1.00 94.38 88 ALA A CA 1
ATOM 716 C C . ALA A 1 88 ? -12.786 7.565 -1.324 1.00 94.38 88 ALA A C 1
ATOM 718 O O . ALA A 1 88 ? -12.914 8.785 -1.353 1.00 94.38 88 ALA A O 1
ATOM 719 N N . ILE A 1 89 ? -11.715 6.976 -0.786 1.00 94.62 89 ILE A N 1
ATOM 720 C CA . ILE A 1 89 ? -10.603 7.702 -0.156 1.00 94.62 89 ILE A CA 1
ATOM 721 C C . ILE A 1 89 ? -9.246 7.324 -0.758 1.00 94.62 89 ILE A C 1
ATOM 723 O O . ILE A 1 89 ? -8.216 7.722 -0.219 1.00 94.62 89 ILE A O 1
ATOM 727 N N . ALA A 1 90 ? -9.237 6.540 -1.842 1.00 92.88 90 ALA A N 1
ATOM 728 C CA . ALA A 1 90 ? -8.033 5.946 -2.408 1.00 92.88 90 ALA A CA 1
ATOM 729 C C . ALA A 1 90 ? -6.989 7.011 -2.765 1.00 92.88 90 ALA A C 1
ATOM 731 O O . ALA A 1 90 ? -5.908 6.989 -2.181 1.00 92.88 90 ALA A O 1
ATOM 732 N N . GLY A 1 91 ? -7.340 7.977 -3.620 1.00 90.62 91 GLY A N 1
ATOM 733 C CA . GLY A 1 91 ? -6.407 9.013 -4.069 1.00 90.62 91 GLY A CA 1
ATOM 734 C C . GLY A 1 91 ? -5.778 9.813 -2.925 1.00 90.62 91 GLY A C 1
ATOM 735 O O . GLY A 1 91 ? -4.559 9.842 -2.793 1.00 90.62 91 GLY A O 1
ATOM 736 N N . VAL A 1 92 ? -6.591 10.360 -2.011 1.00 91.94 92 VAL A N 1
ATOM 737 C CA . VAL A 1 92 ? -6.081 11.158 -0.875 1.00 91.94 92 VAL A CA 1
ATOM 738 C C . VAL A 1 92 ? -5.154 10.337 0.027 1.00 91.94 92 VAL A C 1
ATOM 740 O O . VAL A 1 92 ? -4.105 10.819 0.449 1.00 91.94 92 VAL A O 1
ATOM 743 N N . VAL A 1 93 ? -5.507 9.084 0.324 1.00 93.06 93 VAL A N 1
ATOM 744 C CA . VAL A 1 93 ? -4.668 8.212 1.158 1.00 93.06 93 VAL A CA 1
ATOM 745 C C . VAL A 1 93 ? -3.356 7.865 0.447 1.00 93.06 93 VAL A C 1
ATOM 747 O O . VAL A 1 93 ? -2.304 7.827 1.092 1.00 93.06 93 VAL A O 1
ATOM 750 N N . LEU A 1 94 ? -3.397 7.611 -0.862 1.00 92.38 94 LEU A N 1
ATOM 751 C CA . LEU A 1 94 ? -2.216 7.286 -1.660 1.00 92.38 94 LEU A CA 1
ATOM 752 C C . LEU A 1 94 ? -1.263 8.477 -1.774 1.00 92.38 94 LEU A C 1
ATOM 754 O O . LEU A 1 94 ? -0.069 8.285 -1.548 1.00 92.38 94 LEU A O 1
ATOM 758 N N . ASP A 1 95 ? -1.773 9.691 -1.974 1.00 90.12 95 ASP A N 1
ATOM 759 C CA . ASP A 1 95 ? -0.969 10.920 -1.972 1.00 90.12 95 ASP A CA 1
ATOM 760 C C . ASP A 1 95 ? -0.252 11.138 -0.630 1.00 90.12 95 ASP A C 1
ATOM 762 O O . ASP A 1 95 ? 0.931 11.486 -0.565 1.00 90.12 95 ASP A O 1
ATOM 766 N N . GLU A 1 96 ? -0.943 10.895 0.485 1.00 90.25 96 GLU A N 1
ATOM 767 C CA . GLU A 1 96 ? -0.366 11.066 1.818 1.00 90.25 96 GLU A CA 1
ATOM 768 C C . GLU A 1 96 ? 0.697 10.013 2.156 1.00 90.25 96 GLU A C 1
ATOM 770 O O . GLU A 1 96 ? 1.724 10.308 2.795 1.00 90.25 96 GLU A O 1
ATOM 775 N N . VAL A 1 97 ? 0.419 8.755 1.816 1.00 89.50 97 VAL A N 1
ATOM 776 C CA . VAL A 1 97 ? 1.272 7.614 2.162 1.00 89.50 97 VAL A CA 1
ATOM 777 C C . VAL A 1 97 ? 2.462 7.532 1.216 1.00 89.50 97 VAL A C 1
ATOM 779 O O . VAL A 1 97 ? 3.573 7.298 1.701 1.00 89.50 97 VAL A O 1
ATOM 782 N N . ASN A 1 98 ? 2.227 7.778 -0.073 1.00 87.50 98 ASN A N 1
ATOM 783 C CA . ASN A 1 98 ? 3.166 7.691 -1.182 1.00 87.50 98 ASN A CA 1
ATOM 784 C C . ASN A 1 98 ? 4.015 6.400 -1.126 1.00 87.50 98 ASN A C 1
ATOM 786 O O . ASN A 1 98 ? 5.184 6.440 -0.727 1.00 87.50 98 ASN A O 1
ATOM 790 N N . PRO A 1 99 ? 3.418 5.228 -1.419 1.00 84.00 99 PRO A N 1
ATOM 791 C CA . PRO A 1 99 ? 4.074 3.933 -1.224 1.00 84.00 99 PRO A CA 1
ATOM 792 C C . PRO A 1 99 ? 5.285 3.728 -2.155 1.00 84.00 99 PRO A C 1
ATOM 794 O O . PRO A 1 99 ? 6.306 3.169 -1.732 1.00 84.00 99 PRO A O 1
ATOM 797 N N . THR A 1 100 ? 5.204 4.220 -3.394 1.00 83.94 100 THR A N 1
ATOM 798 C CA . THR A 1 100 ? 6.225 4.048 -4.441 1.00 83.94 100 THR A CA 1
ATOM 799 C C . THR A 1 100 ? 7.127 5.260 -4.643 1.00 83.94 100 THR A C 1
ATOM 801 O O . THR A 1 100 ? 8.216 5.104 -5.185 1.00 83.94 100 THR A O 1
ATOM 804 N N . GLY A 1 101 ? 6.782 6.424 -4.105 1.00 76.50 101 GLY A N 1
ATOM 805 C CA . GLY A 1 101 ? 7.676 7.570 -4.081 1.00 76.50 101 GLY A CA 1
ATOM 806 C C . GLY A 1 101 ? 8.567 7.595 -2.843 1.00 76.50 101 GLY A C 1
ATOM 807 O O . GLY A 1 101 ? 8.243 7.155 -1.734 1.00 76.50 101 GLY A O 1
ATOM 808 N N . TRP A 1 102 ? 9.758 8.127 -3.017 1.00 58.59 102 TRP A N 1
ATOM 809 C CA . TRP A 1 102 ? 10.573 8.704 -1.976 1.00 58.59 102 TRP A CA 1
ATOM 810 C C . TRP A 1 102 ? 10.008 10.089 -1.702 1.00 58.59 102 TRP A C 1
ATOM 812 O O . TRP A 1 102 ? 10.066 10.997 -2.528 1.00 58.59 102 TRP A O 1
ATOM 822 N N . ARG A 1 103 ? 9.520 10.317 -0.479 1.00 51.56 103 ARG A N 1
ATOM 823 C CA . ARG A 1 103 ? 9.401 11.706 -0.040 1.00 51.56 103 ARG A CA 1
ATOM 824 C C . ARG A 1 103 ? 10.796 12.318 -0.135 1.00 51.56 103 ARG A C 1
ATOM 826 O O . ARG A 1 103 ? 11.646 12.003 0.703 1.00 51.56 103 ARG A O 1
ATOM 833 N N . LYS A 1 104 ? 11.003 13.256 -1.067 1.00 40.94 104 LYS A N 1
ATOM 834 C CA . LYS A 1 104 ? 11.843 14.412 -0.762 1.00 40.94 104 LYS A CA 1
ATOM 835 C C . LYS A 1 104 ? 11.318 14.885 0.583 1.00 40.94 104 LYS A C 1
ATOM 837 O O . LYS A 1 104 ? 10.150 15.255 0.694 1.00 40.94 104 LYS A O 1
ATOM 842 N N . GLN A 1 105 ? 12.117 14.737 1.639 1.00 37.66 105 GLN A N 1
ATOM 843 C CA . GLN A 1 105 ? 11.848 15.511 2.834 1.00 37.66 105 GLN A CA 1
ATOM 844 C C . GLN A 1 105 ? 11.806 16.937 2.316 1.00 37.66 105 GLN A C 1
ATOM 846 O O . GLN A 1 105 ? 12.835 17.473 1.909 1.00 37.66 105 GLN A O 1
ATOM 851 N N . SER A 1 106 ? 10.615 17.518 2.246 1.00 38.75 106 SER A N 1
ATOM 852 C CA . SER A 1 106 ? 10.475 18.953 2.265 1.00 38.75 106 SER A CA 1
ATOM 853 C C . SER A 1 106 ? 11.047 19.339 3.625 1.00 38.75 106 SER A C 1
ATOM 855 O O . SER A 1 106 ? 10.333 19.459 4.617 1.00 38.75 106 SER A O 1
ATOM 857 N N . PHE A 1 107 ? 12.378 19.448 3.702 1.00 36.81 107 PHE A N 1
ATOM 858 C CA . PHE A 1 107 ? 12.968 20.501 4.493 1.00 36.81 107 PHE A CA 1
ATOM 859 C C . PHE A 1 107 ? 12.204 21.717 4.016 1.00 36.81 107 PHE A C 1
ATOM 861 O O . PHE A 1 107 ? 12.299 22.078 2.844 1.00 36.81 107 PHE A O 1
ATOM 868 N N . GLY A 1 108 ? 11.302 22.211 4.863 1.00 37.56 108 GLY A N 1
ATOM 869 C CA . GLY A 1 108 ? 10.698 23.500 4.631 1.00 37.56 108 GLY A CA 1
ATOM 870 C C . GLY A 1 108 ? 11.872 24.435 4.444 1.00 37.56 108 GLY A C 1
ATOM 871 O O . GLY A 1 108 ? 12.571 24.741 5.409 1.00 37.56 108 GLY A O 1
ATOM 872 N N . THR A 1 109 ? 12.146 24.789 3.193 1.00 44.31 109 THR A N 1
ATOM 873 C CA . THR A 1 109 ? 12.978 25.926 2.867 1.00 44.31 109 THR A CA 1
ATOM 874 C C . THR A 1 109 ? 12.163 27.102 3.366 1.00 44.31 109 THR A C 1
ATOM 876 O O . THR A 1 109 ? 11.282 27.629 2.690 1.00 44.31 109 THR A O 1
ATOM 879 N N . GLY A 1 110 ? 12.376 27.392 4.649 1.00 46.06 110 GLY A N 1
ATOM 880 C CA . GLY A 1 110 ? 12.209 28.720 5.175 1.00 46.06 110 GLY A CA 1
ATOM 881 C C . GLY A 1 110 ? 13.029 29.680 4.326 1.00 46.06 110 GLY A C 1
ATOM 882 O O . GLY A 1 110 ? 13.959 29.285 3.626 1.00 46.06 110 GLY A O 1
ATOM 883 N N . GLU A 1 111 ? 12.641 30.939 4.439 1.00 43.97 111 GLU A N 1
ATOM 884 C CA . GLU A 1 111 ? 13.197 32.072 3.711 1.00 43.97 111 GLU A CA 1
ATOM 885 C C . GLU A 1 111 ? 12.652 32.215 2.289 1.00 43.97 111 GLU A C 1
ATOM 887 O O . GLU A 1 111 ? 13.320 32.022 1.276 1.00 43.97 111 GLU A O 1
ATOM 892 N N . ALA A 1 112 ? 11.419 32.724 2.239 1.00 43.72 112 ALA A N 1
ATOM 893 C CA . ALA A 1 112 ? 11.111 33.779 1.287 1.00 43.72 112 ALA A CA 1
ATOM 894 C C . ALA A 1 112 ? 12.087 34.949 1.536 1.00 43.72 112 ALA A C 1
ATOM 896 O O . ALA A 1 112 ? 11.795 35.872 2.294 1.00 43.72 112 ALA A O 1
ATOM 897 N N . PHE A 1 113 ? 13.276 34.879 0.936 1.00 46.12 113 PHE A N 1
ATOM 898 C CA . PHE A 1 113 ? 14.128 36.041 0.720 1.00 46.12 113 PHE A CA 1
ATOM 899 C C . PHE A 1 113 ? 13.423 36.935 -0.303 1.00 46.12 113 PHE A C 1
ATOM 901 O O . PHE A 1 113 ? 13.578 36.771 -1.511 1.00 46.12 113 PHE A O 1
ATOM 908 N N . THR A 1 114 ? 12.631 37.892 0.171 1.00 51.34 114 THR A N 1
ATOM 909 C CA . THR A 1 114 ? 12.372 39.105 -0.605 1.00 51.34 114 THR A CA 1
ATOM 910 C C . THR A 1 114 ? 13.598 39.997 -0.459 1.00 51.34 114 THR A C 1
ATOM 912 O O . THR A 1 114 ? 13.734 40.707 0.537 1.00 51.34 114 THR A O 1
ATOM 915 N N . HIS A 1 115 ? 14.510 39.915 -1.427 1.00 46.66 115 HIS A N 1
ATOM 916 C CA . HIS A 1 115 ? 15.564 40.904 -1.621 1.00 46.66 115 HIS A CA 1
ATOM 917 C C . HIS A 1 115 ? 15.133 41.863 -2.741 1.00 46.66 115 HIS A C 1
ATOM 919 O O . HIS A 1 115 ? 15.173 41.510 -3.913 1.00 46.66 115 HIS A O 1
ATOM 925 N N . ASP A 1 116 ? 14.663 43.024 -2.292 1.00 51.41 116 ASP A N 1
ATOM 926 C CA . ASP A 1 116 ? 14.986 44.384 -2.747 1.00 51.41 116 ASP A CA 1
ATOM 927 C C . ASP A 1 116 ? 14.673 44.921 -4.168 1.00 51.41 116 ASP A C 1
ATOM 929 O O . ASP A 1 116 ? 14.925 44.297 -5.194 1.00 51.41 116 ASP A O 1
ATOM 933 N N . ALA A 1 117 ? 14.217 46.183 -4.119 1.00 50.72 117 ALA A N 1
ATOM 934 C CA . ALA A 1 117 ? 14.373 47.328 -5.028 1.00 50.72 117 ALA A CA 1
ATOM 935 C C . ALA A 1 117 ? 13.888 47.294 -6.489 1.00 50.72 117 ALA A C 1
ATOM 937 O O . ALA A 1 117 ? 14.506 46.699 -7.371 1.00 50.72 117 ALA A O 1
ATOM 938 N N . ALA A 1 118 ? 12.919 48.176 -6.773 1.00 49.47 118 ALA A N 1
ATOM 939 C CA . ALA A 1 118 ? 13.202 49.487 -7.382 1.00 49.47 118 ALA A CA 1
ATOM 940 C C . ALA A 1 118 ? 12.108 50.507 -7.018 1.00 49.47 118 ALA A C 1
ATOM 942 O O . ALA A 1 118 ? 10.926 50.099 -6.961 1.00 49.47 118 ALA A O 1
#

pLDDT: mean 82.01, std 16.85, range [36.81, 95.94]

Mean predicted aligned error: 8.58 Å

Radius of gyration: 16.82 Å; Cα contacts (8 Å, |Δi|>4): 113; chains: 1; bounding box: 30×64×30 Å

Foldseek 3Di:
DAAADDPVLLLVLLVLLQVLCVVVVHHDDSLVSSQLLRVLRPHRGNVCSVPDDPPDDHDQFPVPDDPVVVVVSLVSQLVSCVVVVNNVCRNVSCVRSVSRDDPPPCPVPPDPPPDDDD

Solvent-accessible surface area (backbone atoms only — not comparable to full-atom values): 7062 Å² total; per-residue (Å²): 115,37,52,89,76,52,77,68,54,51,54,52,49,14,53,43,43,36,52,46,38,43,76,74,76,39,87,61,58,67,71,57,27,36,24,49,47,25,36,64,31,52,31,91,28,42,71,53,57,73,68,56,73,90,84,70,88,65,55,70,46,50,86,77,48,55,71,66,62,43,49,58,46,50,55,51,37,36,50,53,30,35,77,71,74,37,52,96,51,22,66,67,46,45,69,73,53,35,89,60,44,75,77,73,75,75,68,76,78,71,75,87,76,82,77,81,88,133

Secondary structure (DSSP, 8-state):
------HHHHHHHHHHHHHHHHHTT----HHHHHHHHHHHTT-SSHHHHHH----SPPPPPGGGS-HHHHHHHHHHHHHHHHHTT-GGGHHHHHHHH-SSS-----------------

Nearest PDB structures (foldseek):
  4qyz-assembly1_A  TM=2.967E-01  e=3.574E+00  Escherichia coli K-12

Sequence (118 aa):
MRFFTSETRIKRDAKRLMKSLARHGQELKYTKCLDLMARLHGFSHFQEWKRTVLDGPLSTFDEDADDEAVEARFQHQECVMAEAGFAAIAGVVLDEVNPTGWRKQSFGTGEAFTHDAA

=== Feature glossary ===
Legend for the data blocks above and below:

— What the protein is —

The amino-acid sequence is the protein's primary structure: the linear order of residues from the N-terminus to the C-terminus, written in one-letter code. Everything else here — the 3D coordinates, the secondary structure, the domain annotations — is ultimately a consequence of this string.

Database cross-references. InterPro integrates a dozen domain/family signature databases into unified entries with residue-range hits. GO terms attach function/process/location labels with evidence codes. CATH codes position the fold in a four-level structural taxonomy. Organism is the NCBI-taxonomy species name.

— Where its atoms are —

The mmCIF block holds the 3D Cartesian coordinates of each backbone atom (N, Cα, C, O) in ångströms. mmCIF is the PDB's canonical archive format — a tagged-loop text representation of the atomic model.

The six renders are orthographic views along the three Cartesian axes in both directions. Representation (cartoon, sticks, or surface) and color scheme (sequence-rainbow or by-chain) vary across proteins so the training set covers all the common visualization conventions.

— Local backbone conformation —

Secondary structure is the local, repeating backbone conformation. DSSP classifies it into eight states by reading the hydrogen-bond network: three helix types (H, G, I), two β types (E, B), two non-regular types (T, S), and unstructured coil (-).

SS3 is a coarse helix/strand/coil call (letters a/b/c) made by the P-SEA algorithm from inter-Cα distances and dihedrals. It is less detailed than DSSP but needs only Cα positions.

Backbone dihedral angles. Every residue except chain termini has a φ (preceding-C → N → Cα → C) and a ψ (N → Cα → C → next-N). They are reported in degrees following the IUPAC sign convention. Secondary structure is essentially a statement about which (φ, ψ) basin each residue occupies.

— Global shape and packing —

The geometric summary reports three shape descriptors. Rg (radius of gyration) measures how spread out the Cα atoms are about their centre of mass; compact globular proteins have small Rg, elongated or unfolded ones large. Cα contacts (<8 Å, |i−j|>4) count long-range residue pairs in spatial proximity — high for tightly packed folds, near zero for rods or random coil. The bounding-box extents give the protein's footprint along x, y, z in Å.

Solvent accessibility: the surface area of each residue that a 1.4 Å water probe can touch, in Å². When only backbone atoms are present the absolute values are lower than full-atom SASA (side chains contribute most of the area) and are flagged as backbone-only.

Plot images: a contact map (which residues are close in 3D, as an N×N binary image), a Ramachandran scatter (backbone torsion angles, revealing secondary-structure composition at a glance), and — for AlphaFold structures — a PAE heatmap (pairwise prediction confidence).

— Structural neighborhood —

Foldseek's 3Di representation compresses backbone geometry into a per-residue letter drawn from a learned twenty-state alphabet. It captures th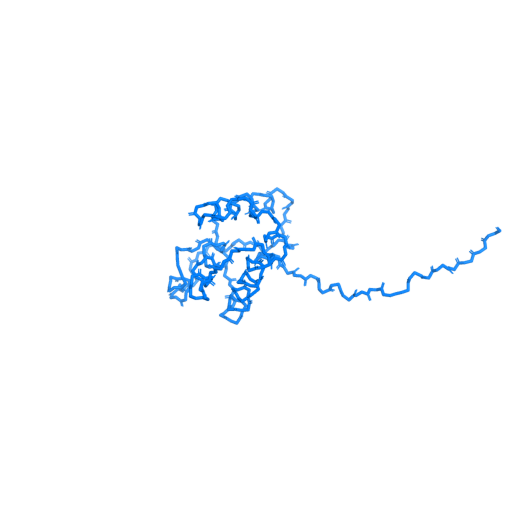e tertiary interaction pattern around each residue — which residues are packed against it in space, regardless of where they are in sequence.

Structural nearest neighbors (via Foldseek easy-search vs the PDB). Reported per hit: target PDB id, E-value, and alignment TM-score. A TM-score above ~0.5 is the conventional threshold for 'same fold'.

— Confidence and disorder —

pLDDT (predicted Local Distance Difference Test) is AlphaFold's per-residue confidence score, ranging from 0 to 100. Values above 90 indicate high confidence (typically well-packed cores); 70–90 is confident; 50–70 low confidence; below 50 usually means the region is disordered or the prediction is unreliable there. AlphaFold stores pLDDT in the mmCIF B-factor column.

For experimental (PDB) structures, the B-factor (temperature factor) quantifies the positional spread of each atom in the crystal — a combination of thermal vibration and static disorder — in units of Å². High B-factors mark flexible loops or poorly resolved regions; low B-factors mark the rigid, well-ordered core.

Predicted Aligned Error (PAE) is an AlphaFold confidence matrix: entry (i, j) is the expected error in the position of residue j, in ångströms, when the prediction is superimposed on the true structure at residue i. Low PAE within a block of residues means that block is internally rigid and well-predicted; high PAE between two blocks means their relative placement is uncertain even if each block individually is confident.